Protein AF-A0A918Q338-F1 (afdb_monomer)

Structure (mmCIF, N/CA/C/O backbone):
data_AF-A0A918Q338-F1
#
_entry.id   AF-A0A918Q338-F1
#
loop_
_atom_site.group_PDB
_atom_site.id
_atom_site.type_symbol
_atom_site.label_atom_id
_atom_site.label_alt_id
_atom_site.label_comp_id
_atom_site.label_asym_id
_atom_site.label_entity_id
_atom_site.label_seq_id
_atom_site.pdbx_PDB_ins_code
_atom_site.Cartn_x
_atom_site.Cartn_y
_atom_site.Cartn_z
_atom_site.occupancy
_atom_site.B_iso_or_equiv
_atom_site.auth_seq_id
_atom_site.auth_comp_id
_atom_site.auth_asym_id
_atom_site.auth_atom_id
_atom_site.pdbx_PDB_model_num
ATOM 1 N N . MET A 1 1 ? 11.569 18.783 -35.291 1.00 53.66 1 MET A N 1
ATOM 2 C CA . MET A 1 1 ? 12.041 18.926 -33.899 1.00 53.66 1 MET A CA 1
ATOM 3 C C . MET A 1 1 ? 10.848 18.659 -33.006 1.00 53.66 1 MET A C 1
ATOM 5 O O . MET A 1 1 ? 9.873 19.393 -33.114 1.00 53.66 1 MET A O 1
ATOM 9 N N . SER A 1 2 ? 10.863 17.568 -32.243 1.00 43.00 2 SER A N 1
ATOM 10 C CA . SER A 1 2 ? 9.788 17.277 -31.288 1.00 43.00 2 SER A CA 1
ATOM 11 C C . SER A 1 2 ? 9.900 18.226 -30.091 1.00 43.00 2 SER A C 1
ATOM 13 O O . SER A 1 2 ? 11.025 18.563 -29.712 1.00 43.00 2 SER A O 1
ATOM 15 N N . PRO A 1 3 ? 8.777 18.691 -29.519 1.00 51.50 3 PRO A N 1
ATOM 16 C CA . PRO A 1 3 ? 8.812 19.555 -28.348 1.00 51.50 3 PRO A CA 1
ATOM 17 C C . PRO A 1 3 ? 9.427 18.811 -27.148 1.00 51.50 3 PRO A C 1
ATOM 19 O O . PRO A 1 3 ? 9.288 17.587 -27.060 1.00 51.50 3 PRO A O 1
ATOM 22 N N . PRO A 1 4 ? 10.102 19.525 -26.228 1.00 51.50 4 PRO A N 1
ATOM 23 C CA . PRO A 1 4 ? 10.573 18.939 -24.980 1.00 51.50 4 PRO A CA 1
ATOM 24 C C . PRO A 1 4 ? 9.367 18.415 -24.194 1.00 51.50 4 PRO A C 1
ATOM 26 O O . PRO A 1 4 ? 8.377 19.130 -24.022 1.00 51.50 4 PRO A O 1
ATOM 29 N N . GLN A 1 5 ? 9.430 17.156 -23.756 1.00 54.50 5 GLN A N 1
ATOM 30 C CA . GLN A 1 5 ? 8.424 16.625 -22.842 1.00 54.50 5 GLN A CA 1
ATOM 31 C C . GLN A 1 5 ? 8.454 17.462 -21.550 1.00 54.50 5 GLN A C 1
ATOM 33 O O . GLN A 1 5 ? 9.543 17.825 -21.094 1.00 54.50 5 GLN A O 1
ATOM 38 N N . PRO A 1 6 ? 7.291 17.804 -20.963 1.00 55.69 6 PRO A N 1
ATOM 39 C CA . PRO A 1 6 ? 7.266 18.361 -19.613 1.00 55.69 6 PRO A CA 1
ATOM 40 C C . PRO A 1 6 ? 7.991 17.386 -18.668 1.00 55.69 6 PRO A C 1
ATOM 42 O O . PRO A 1 6 ? 7.981 16.188 -18.957 1.00 55.69 6 PRO A O 1
ATOM 45 N N . PRO A 1 7 ? 8.609 17.842 -17.559 1.00 53.59 7 PRO A N 1
ATOM 46 C CA . PRO A 1 7 ? 9.099 16.937 -16.522 1.00 53.59 7 PRO A CA 1
ATOM 47 C C . PRO A 1 7 ? 7.875 16.236 -15.926 1.00 53.59 7 PRO A C 1
ATOM 49 O O . PRO A 1 7 ? 7.190 16.747 -15.044 1.00 53.59 7 PRO A O 1
ATOM 52 N N . GLY A 1 8 ? 7.509 15.127 -16.549 1.00 49.38 8 GLY A N 1
ATOM 53 C CA . GLY A 1 8 ? 6.262 14.422 -16.364 1.00 49.38 8 GLY A CA 1
ATOM 54 C C . GLY A 1 8 ? 6.626 13.014 -15.974 1.00 49.38 8 GLY A C 1
ATOM 55 O O . GLY A 1 8 ? 7.173 12.292 -16.801 1.00 49.38 8 GLY A O 1
ATOM 56 N N . LYS A 1 9 ? 6.351 12.705 -14.703 1.00 59.88 9 LYS A N 1
ATOM 57 C CA . LYS A 1 9 ? 6.369 11.386 -14.063 1.00 59.88 9 LYS A CA 1
ATOM 58 C C . LYS A 1 9 ? 6.396 10.274 -15.106 1.00 59.88 9 LYS A C 1
ATOM 60 O O . LYS A 1 9 ? 5.4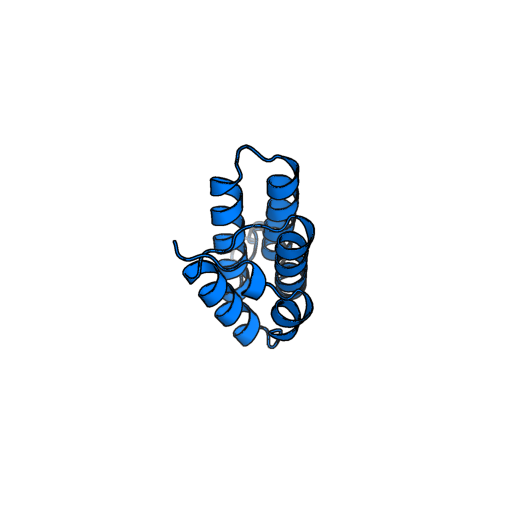24 10.116 -15.854 1.00 59.88 9 LYS A O 1
ATOM 65 N N . HIS A 1 10 ? 7.517 9.562 -15.182 1.00 61.09 10 HIS A N 1
ATOM 66 C CA . HIS A 1 10 ? 7.602 8.379 -16.018 1.00 61.09 10 HIS A CA 1
ATOM 67 C C . HIS A 1 10 ? 6.425 7.450 -15.674 1.00 61.09 10 HIS A C 1
ATOM 69 O O . HIS A 1 10 ? 5.948 7.448 -14.534 1.00 61.09 10 HIS A O 1
ATOM 75 N N . PRO A 1 11 ? 5.864 6.722 -16.655 1.00 75.94 11 PRO A N 1
ATOM 76 C CA . PRO A 1 11 ? 4.910 5.674 -16.336 1.00 75.94 11 PRO A CA 1
ATOM 77 C C . PRO A 1 11 ? 5.554 4.754 -15.301 1.00 75.94 11 PRO A C 1
ATOM 79 O O . PRO A 1 11 ? 6.672 4.299 -15.534 1.00 75.94 11 PRO A O 1
ATOM 82 N N . LEU A 1 12 ? 4.855 4.514 -14.189 1.00 82.88 12 LEU A N 1
ATOM 83 C CA . LEU A 1 12 ? 5.326 3.587 -13.164 1.00 82.88 12 LEU A CA 1
ATOM 84 C C . LEU A 1 12 ? 5.701 2.264 -13.820 1.00 82.88 12 LEU A C 1
ATOM 86 O O . LEU A 1 12 ? 4.970 1.773 -14.693 1.00 82.88 12 LEU A O 1
ATOM 90 N N . ASP A 1 13 ? 6.800 1.673 -13.367 1.00 91.81 13 ASP A N 1
ATOM 91 C CA . ASP A 1 13 ? 7.078 0.289 -13.697 1.00 91.81 13 ASP A CA 1
ATOM 92 C C . ASP A 1 13 ? 5.928 -0.615 -13.187 1.00 91.81 13 ASP A C 1
ATOM 94 O O . ASP A 1 13 ? 5.133 -0.216 -12.320 1.00 91.81 13 ASP A O 1
ATOM 98 N N . PRO A 1 14 ? 5.780 -1.831 -13.737 1.00 94.50 14 PRO A N 1
ATOM 99 C CA . PRO A 1 14 ? 4.671 -2.707 -13.377 1.00 94.50 14 PRO A CA 1
ATOM 100 C C . PRO A 1 14 ? 4.571 -3.012 -11.872 1.00 94.50 14 PRO A C 1
ATOM 102 O O . PRO A 1 14 ? 3.456 -3.042 -11.343 1.00 94.50 14 PRO A O 1
ATOM 105 N N . ALA A 1 15 ? 5.694 -3.186 -11.169 1.00 96.81 15 ALA A N 1
ATOM 106 C CA . ALA A 1 15 ? 5.701 -3.435 -9.731 1.00 96.81 15 ALA A CA 1
ATOM 107 C C . ALA A 1 15 ? 5.318 -2.166 -8.953 1.00 96.81 15 ALA A C 1
ATOM 109 O O . ALA A 1 15 ? 4.446 -2.223 -8.081 1.00 96.81 15 ALA A O 1
ATOM 110 N N . GLY A 1 16 ? 5.851 -1.004 -9.337 1.00 97.06 16 GLY A N 1
ATOM 111 C CA . GLY A 1 16 ? 5.485 0.296 -8.767 1.00 97.06 16 GLY A CA 1
ATOM 112 C C . GLY A 1 16 ? 3.989 0.595 -8.903 1.00 97.06 16 GLY A C 1
ATOM 113 O O . GLY A 1 16 ? 3.337 1.034 -7.950 1.00 97.06 16 GLY A O 1
ATOM 114 N N . ALA A 1 17 ? 3.392 0.269 -10.052 1.00 97.38 17 ALA A N 1
ATOM 115 C CA . ALA A 1 17 ? 1.954 0.411 -10.272 1.00 97.38 17 ALA A CA 1
ATOM 116 C C . ALA A 1 17 ? 1.120 -0.479 -9.330 1.00 97.38 17 ALA A C 1
ATOM 118 O O . ALA A 1 17 ? 0.088 -0.035 -8.808 1.00 97.38 17 ALA A O 1
ATOM 119 N N . ILE A 1 18 ? 1.568 -1.715 -9.086 1.00 98.31 18 ILE A N 1
ATOM 120 C CA . ILE A 1 18 ? 0.915 -2.650 -8.163 1.00 98.31 18 ILE A CA 1
ATOM 121 C C . ILE A 1 18 ? 1.005 -2.136 -6.721 1.00 98.31 18 ILE A C 1
ATOM 123 O O . ILE A 1 18 ? -0.035 -1.991 -6.069 1.00 98.31 18 ILE A O 1
ATOM 127 N N . ILE A 1 19 ? 2.209 -1.797 -6.245 1.00 98.31 19 ILE A N 1
ATOM 128 C CA . ILE A 1 19 ? 2.447 -1.310 -4.875 1.00 98.31 19 ILE A CA 1
ATOM 129 C C . ILE A 1 19 ? 1.593 -0.070 -4.604 1.00 98.31 19 ILE A C 1
ATOM 131 O O . ILE A 1 19 ? 0.847 -0.023 -3.623 1.00 98.31 19 ILE A O 1
ATOM 135 N N . ARG A 1 20 ? 1.603 0.903 -5.523 1.00 98.12 20 ARG A N 1
ATOM 136 C CA . ARG A 1 20 ? 0.787 2.118 -5.415 1.00 98.12 20 ARG A CA 1
ATOM 137 C C . ARG A 1 20 ? -0.705 1.809 -5.346 1.00 98.12 20 ARG A C 1
ATOM 139 O O . ARG A 1 20 ? -1.435 2.411 -4.556 1.00 98.12 20 ARG A O 1
ATOM 146 N N . SER A 1 21 ? -1.183 0.875 -6.169 1.00 98.31 21 SER A N 1
ATOM 147 C CA . SER A 1 21 ? -2.589 0.460 -6.180 1.00 98.31 21 SER A CA 1
ATOM 148 C C . SER A 1 21 ? -3.011 -0.187 -4.855 1.00 98.31 21 SER A C 1
ATOM 150 O O . SER A 1 21 ? -4.087 0.120 -4.324 1.00 98.31 21 SER A O 1
ATOM 152 N N . VAL A 1 22 ? -2.168 -1.058 -4.290 1.00 98.38 22 VAL A N 1
ATOM 153 C CA . VAL A 1 22 ? -2.385 -1.672 -2.971 1.00 98.38 22 VAL A CA 1
ATOM 154 C C . VAL A 1 22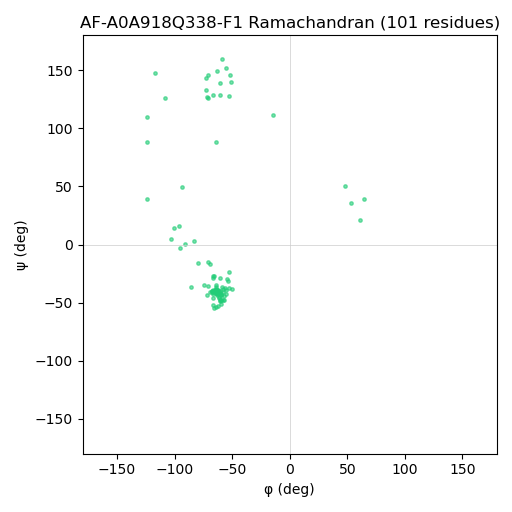 ? -2.376 -0.608 -1.872 1.00 98.38 22 VAL A C 1
ATOM 156 O O . VAL A 1 22 ? -3.379 -0.467 -1.168 1.00 98.38 22 VAL A O 1
ATOM 159 N N . ALA A 1 23 ? -1.328 0.216 -1.787 1.00 98.31 23 ALA A N 1
ATOM 160 C CA . ALA A 1 23 ? -1.214 1.280 -0.787 1.00 98.31 23 ALA A CA 1
ATOM 161 C C . ALA A 1 23 ? -2.419 2.236 -0.822 1.00 98.31 23 ALA A C 1
ATOM 163 O O . ALA A 1 23 ? -3.005 2.563 0.212 1.00 98.31 23 ALA A O 1
ATOM 164 N N . SER A 1 24 ? -2.874 2.607 -2.023 1.00 98.25 24 SER A N 1
ATOM 165 C CA . SER A 1 24 ? -4.052 3.455 -2.222 1.00 98.25 24 SER A CA 1
ATOM 166 C C . SER A 1 24 ? -5.353 2.799 -1.732 1.00 98.25 24 SER A C 1
ATOM 168 O O . SER A 1 24 ? -6.191 3.461 -1.111 1.00 98.25 24 SER A O 1
ATOM 170 N N . ARG A 1 25 ? -5.551 1.495 -1.983 1.00 97.88 25 ARG A N 1
ATOM 171 C CA . ARG A 1 25 ? -6.723 0.748 -1.483 1.00 97.88 25 ARG A CA 1
ATOM 172 C C . ARG A 1 25 ? -6.707 0.627 0.038 1.00 97.88 25 ARG A C 1
ATOM 174 O O . ARG A 1 25 ? -7.742 0.873 0.663 1.00 97.88 25 ARG A O 1
ATOM 181 N N . MET A 1 26 ? -5.550 0.334 0.626 1.00 97.69 26 MET A N 1
ATOM 182 C CA . MET A 1 26 ? -5.376 0.305 2.077 1.00 97.69 26 MET A CA 1
ATOM 183 C C . MET A 1 26 ? -5.676 1.672 2.701 1.00 97.69 26 MET A C 1
ATOM 185 O O . MET A 1 26 ? -6.473 1.757 3.636 1.00 97.69 26 MET A O 1
ATOM 189 N N . ALA A 1 27 ? -5.128 2.754 2.140 1.00 97.44 27 ALA A N 1
ATOM 190 C CA . ALA A 1 27 ? -5.343 4.112 2.634 1.00 97.44 27 ALA A CA 1
ATOM 191 C C . ALA A 1 27 ? -6.827 4.504 2.597 1.00 97.44 27 ALA A C 1
ATOM 193 O O . ALA A 1 27 ? -7.344 5.053 3.569 1.00 97.44 27 ALA A O 1
ATOM 194 N N . ARG A 1 28 ? -7.549 4.144 1.524 1.00 96.81 28 ARG A N 1
ATOM 195 C CA . ARG A 1 28 ? -9.005 4.354 1.432 1.00 96.81 28 ARG A CA 1
ATOM 196 C C . ARG A 1 28 ? -9.772 3.633 2.540 1.00 96.81 28 ARG A C 1
ATOM 198 O O . ARG A 1 28 ? -10.661 4.235 3.138 1.00 96.81 28 ARG A O 1
ATOM 205 N N . ARG A 1 29 ? -9.432 2.375 2.850 1.00 95.56 29 ARG A N 1
ATOM 206 C CA . ARG A 1 29 ? -10.061 1.646 3.971 1.00 95.56 29 ARG A CA 1
ATOM 207 C C . ARG A 1 29 ? -9.717 2.248 5.333 1.00 95.56 29 ARG A C 1
ATOM 209 O O . ARG A 1 29 ? -10.511 2.156 6.263 1.00 95.56 29 ARG A O 1
ATOM 216 N N . LEU A 1 30 ? -8.546 2.869 5.450 1.00 94.44 30 LEU A N 1
ATOM 217 C CA . LEU A 1 30 ? -8.019 3.446 6.685 1.00 94.44 30 LEU A CA 1
ATOM 218 C C . LEU A 1 30 ? -8.284 4.952 6.810 1.00 94.44 30 LEU A C 1
ATOM 220 O O . LEU A 1 30 ? -7.672 5.583 7.663 1.00 94.44 30 LEU A O 1
ATOM 224 N N . ALA A 1 31 ? -9.198 5.537 6.027 1.00 90.69 31 ALA A N 1
ATOM 225 C CA . ALA A 1 31 ? -9.412 6.990 5.959 1.00 90.69 31 ALA A CA 1
ATOM 226 C C . ALA A 1 31 ? -9.651 7.682 7.323 1.00 90.69 31 ALA A C 1
ATOM 228 O O . ALA A 1 31 ? -9.368 8.866 7.472 1.00 90.69 31 ALA A O 1
ATOM 229 N N . GLY A 1 32 ? -10.121 6.950 8.342 1.00 91.56 32 GLY A N 1
ATOM 230 C CA . GLY A 1 32 ? -10.259 7.441 9.721 1.00 91.56 32 GLY A CA 1
ATOM 231 C C . GLY A 1 32 ? -8.986 7.384 10.585 1.00 91.56 32 GLY A C 1
ATOM 232 O O . GLY A 1 32 ? -9.052 7.693 11.772 1.00 91.56 32 GLY A O 1
ATOM 233 N N . ARG A 1 33 ? -7.839 6.957 10.042 1.00 94.12 33 ARG A N 1
ATOM 234 C CA . ARG A 1 33 ? -6.563 6.756 10.753 1.00 94.12 33 ARG A CA 1
ATOM 235 C C . ARG A 1 33 ? -5.450 7.578 10.076 1.00 94.12 33 ARG A C 1
ATOM 237 O O . ARG A 1 33 ? -4.744 7.046 9.220 1.00 94.12 33 ARG A O 1
ATOM 244 N N . PRO A 1 34 ? -5.250 8.850 10.474 1.00 93.31 34 PRO A N 1
ATOM 245 C CA . PRO A 1 34 ? -4.355 9.777 9.772 1.00 93.31 34 PRO A CA 1
ATOM 246 C C . PRO A 1 34 ? -2.903 9.298 9.665 1.00 93.31 34 PRO A C 1
ATOM 248 O O . PRO A 1 34 ? -2.281 9.477 8.626 1.00 93.31 34 PRO A O 1
ATOM 251 N N . LEU A 1 35 ? -2.373 8.663 10.717 1.00 96.06 35 LEU A N 1
ATOM 252 C CA . LEU A 1 35 ? -0.979 8.210 10.751 1.00 96.06 35 LEU A CA 1
ATOM 253 C C . LEU A 1 35 ? -0.699 7.091 9.720 1.00 96.06 35 LEU A C 1
ATOM 255 O O . LEU A 1 35 ? 0.153 7.305 8.862 1.00 96.06 35 LEU A O 1
ATOM 259 N N . PRO A 1 36 ? -1.443 5.962 9.699 1.00 95.44 36 PRO A N 1
ATOM 260 C CA . PRO A 1 36 ? -1.322 4.973 8.626 1.00 95.44 36 PRO A CA 1
ATOM 261 C C . PRO A 1 36 ? -1.535 5.535 7.219 1.00 95.44 36 PRO A C 1
ATOM 263 O O . PRO A 1 36 ? -0.839 5.138 6.294 1.00 95.44 36 PRO A O 1
ATOM 266 N N . VAL A 1 37 ? -2.491 6.453 7.043 1.00 96.75 37 VAL A N 1
ATOM 267 C CA . VAL A 1 37 ? -2.757 7.068 5.733 1.00 96.75 37 VAL A CA 1
ATOM 268 C C . VAL A 1 37 ? -1.574 7.919 5.271 1.00 96.75 37 VAL A C 1
ATOM 270 O O . VAL A 1 37 ? -1.221 7.867 4.095 1.00 96.75 37 VAL A O 1
ATOM 273 N N . GLY A 1 38 ? -0.941 8.659 6.185 1.00 97.00 38 GLY A N 1
ATOM 274 C CA . GLY A 1 38 ? 0.284 9.405 5.902 1.00 97.00 38 GLY A CA 1
ATOM 275 C C . GLY A 1 38 ? 1.417 8.482 5.458 1.00 97.00 38 GLY A C 1
ATOM 276 O O . GLY A 1 38 ? 1.994 8.700 4.401 1.00 97.00 38 GLY A O 1
ATOM 277 N N . ALA A 1 39 ? 1.660 7.397 6.195 1.00 97.62 39 ALA A N 1
ATOM 278 C CA . ALA A 1 39 ? 2.708 6.435 5.855 1.00 97.62 39 ALA A CA 1
ATOM 279 C C . ALA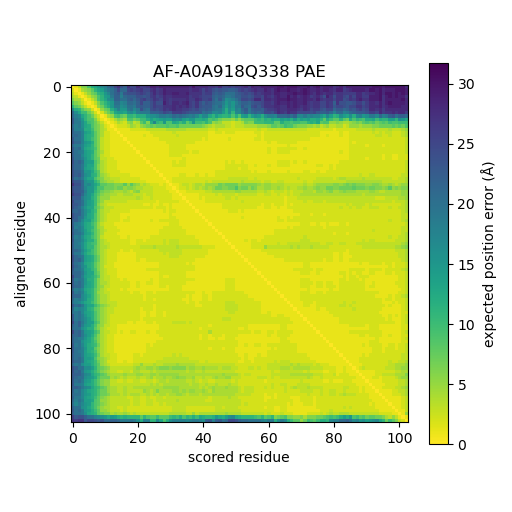 A 1 39 ? 2.464 5.735 4.502 1.00 97.62 39 ALA A C 1
ATOM 281 O O . ALA A 1 39 ? 3.364 5.626 3.676 1.00 97.62 39 ALA A O 1
ATOM 282 N N . LEU A 1 40 ? 1.218 5.340 4.215 1.00 98.06 40 LEU A N 1
ATOM 283 C CA . LEU A 1 40 ? 0.845 4.790 2.905 1.00 98.06 40 LEU A CA 1
ATOM 284 C C . LEU A 1 40 ? 0.949 5.828 1.778 1.00 98.06 40 LEU A C 1
ATOM 286 O O . LEU A 1 40 ? 1.176 5.456 0.630 1.00 98.06 40 LEU A O 1
ATOM 290 N N . SER A 1 41 ? 0.795 7.120 2.083 1.00 97.62 41 SER A N 1
ATOM 291 C CA . SER A 1 41 ? 1.050 8.192 1.114 1.00 97.62 41 SER A CA 1
ATOM 292 C C . SER A 1 41 ? 2.529 8.290 0.764 1.00 97.62 41 SER A C 1
ATOM 294 O O . SER A 1 41 ? 2.844 8.374 -0.417 1.00 97.62 41 SER A O 1
ATOM 296 N N . SER A 1 42 ? 3.425 8.157 1.744 1.00 97.56 42 SER A N 1
ATOM 297 C CA . SER A 1 42 ? 4.868 8.094 1.490 1.00 97.56 42 SER A CA 1
ATOM 298 C C . SER A 1 42 ? 5.254 6.896 0.617 1.00 97.56 42 SER A C 1
ATOM 300 O O . SER A 1 42 ? 6.024 7.063 -0.319 1.00 97.56 42 SER A O 1
ATOM 302 N N . VAL A 1 43 ? 4.646 5.718 0.815 1.00 98.19 43 VAL A N 1
ATOM 303 C CA . VAL A 1 43 ? 4.827 4.570 -0.102 1.00 98.19 43 VAL A CA 1
ATOM 304 C C . VAL A 1 43 ? 4.437 4.932 -1.540 1.00 98.19 43 VAL A C 1
ATOM 306 O O . VAL A 1 43 ? 5.155 4.608 -2.482 1.00 98.19 43 VAL A O 1
ATOM 309 N N . MET A 1 44 ? 3.304 5.618 -1.733 1.00 98.00 44 MET A N 1
ATOM 310 C CA . MET A 1 44 ? 2.888 6.059 -3.068 1.00 98.00 44 MET A CA 1
ATOM 311 C C . MET A 1 44 ? 3.873 7.078 -3.662 1.00 98.00 44 MET A C 1
ATOM 313 O O . MET A 1 44 ? 4.170 6.998 -4.850 1.00 98.00 44 MET A O 1
ATOM 317 N N . GLU A 1 45 ? 4.409 7.998 -2.860 1.00 97.31 45 GLU A N 1
ATOM 318 C CA . GLU A 1 45 ? 5.429 8.961 -3.300 1.00 97.31 45 GLU A CA 1
ATOM 319 C C . GLU A 1 45 ? 6.723 8.269 -3.747 1.00 97.31 45 GLU A C 1
ATOM 321 O O . GLU A 1 45 ? 7.246 8.626 -4.799 1.00 97.31 45 GLU A O 1
ATOM 326 N N . LEU A 1 46 ? 7.184 7.239 -3.026 1.00 97.44 46 LEU A N 1
ATOM 327 C CA . LEU A 1 46 ? 8.346 6.430 -3.424 1.00 97.44 46 LEU A CA 1
ATOM 328 C C . LEU A 1 46 ? 8.135 5.804 -4.808 1.00 97.44 46 LEU A C 1
ATOM 330 O O . LEU A 1 46 ? 8.980 5.955 -5.686 1.00 97.44 46 LEU A O 1
ATOM 334 N N . THR A 1 47 ? 6.968 5.188 -5.051 1.00 96.25 47 THR A N 1
ATOM 335 C CA . THR A 1 47 ? 6.666 4.637 -6.386 1.00 96.25 47 THR A CA 1
ATOM 336 C C . THR A 1 47 ? 6.673 5.720 -7.465 1.00 96.25 47 THR A C 1
ATOM 338 O O . THR A 1 47 ? 7.199 5.504 -8.547 1.00 96.25 47 THR A O 1
ATOM 341 N N . GLU A 1 48 ? 6.132 6.909 -7.178 1.00 93.94 48 GLU A N 1
ATOM 342 C CA . GLU A 1 48 ? 6.069 8.019 -8.139 1.00 93.94 48 GLU A CA 1
ATOM 343 C C . GLU A 1 48 ? 7.433 8.663 -8.434 1.00 93.94 48 GLU A C 1
ATOM 345 O O . GLU A 1 48 ? 7.547 9.385 -9.427 1.00 93.94 48 GLU A O 1
ATOM 350 N N . ASN A 1 49 ? 8.440 8.389 -7.601 1.00 94.44 49 ASN A N 1
ATOM 351 C CA . ASN A 1 49 ? 9.826 8.823 -7.766 1.00 94.44 49 ASN A CA 1
ATOM 352 C C . ASN A 1 49 ? 10.736 7.714 -8.330 1.00 94.44 49 ASN A C 1
ATOM 354 O O . ASN A 1 49 ? 11.954 7.848 -8.260 1.00 94.44 49 ASN A O 1
ATOM 358 N N . ASP A 1 50 ? 10.160 6.635 -8.873 1.00 93.12 50 ASP A N 1
ATOM 359 C CA . ASP A 1 50 ? 10.876 5.453 -9.375 1.00 93.12 50 ASP A CA 1
ATOM 360 C C . ASP A 1 50 ? 11.698 4.712 -8.287 1.00 93.12 50 ASP A C 1
ATOM 362 O O . ASP A 1 50 ? 12.601 3.933 -8.589 1.00 93.12 50 ASP A O 1
ATOM 366 N N . GLU A 1 51 ? 11.367 4.902 -7.003 1.00 96.31 51 GLU A N 1
ATOM 367 C CA . GLU A 1 51 ? 11.992 4.227 -5.852 1.00 96.31 51 GLU A CA 1
ATOM 368 C C . GLU A 1 51 ? 11.206 2.958 -5.466 1.00 96.31 51 GLU A C 1
ATOM 370 O O . GLU A 1 51 ? 10.830 2.742 -4.312 1.00 96.31 51 GLU A O 1
ATOM 375 N N . THR A 1 52 ? 10.913 2.111 -6.456 1.00 96.62 52 THR A N 1
ATOM 376 C CA . THR A 1 52 ? 9.980 0.978 -6.328 1.00 96.62 52 THR A CA 1
ATOM 377 C C . THR A 1 52 ? 10.446 -0.108 -5.350 1.00 96.62 52 THR A C 1
ATOM 379 O O . THR A 1 52 ? 9.631 -0.611 -4.576 1.00 96.62 52 THR A O 1
ATOM 382 N N . GLU A 1 53 ? 11.740 -0.440 -5.317 1.00 96.38 53 GLU A N 1
ATOM 383 C CA . GLU A 1 53 ? 12.299 -1.375 -4.322 1.00 96.38 53 GLU A CA 1
ATOM 384 C C . GLU A 1 53 ? 12.119 -0.836 -2.895 1.00 96.38 53 GLU A C 1
ATOM 386 O O . GLU A 1 53 ? 11.623 -1.535 -2.013 1.00 96.38 53 GLU A O 1
ATOM 391 N N . MET A 1 54 ? 12.408 0.454 -2.689 1.00 97.50 54 MET A N 1
ATOM 392 C CA . MET A 1 54 ? 12.202 1.112 -1.397 1.00 97.50 54 MET A CA 1
ATOM 393 C C . MET A 1 54 ? 10.719 1.151 -1.015 1.00 97.50 54 MET A C 1
ATOM 395 O O . MET A 1 54 ? 10.376 0.988 0.154 1.00 97.50 54 MET A O 1
ATOM 399 N N . ALA A 1 55 ? 9.825 1.332 -1.989 1.00 98.19 55 ALA A N 1
ATOM 400 C CA . ALA A 1 55 ? 8.387 1.283 -1.756 1.00 98.19 55 ALA A CA 1
ATOM 401 C C . ALA A 1 55 ? 7.913 -0.110 -1.304 1.00 98.19 55 ALA A C 1
ATOM 403 O O . ALA A 1 55 ? 6.996 -0.192 -0.482 1.00 98.19 55 ALA A O 1
ATOM 404 N N . MET A 1 56 ? 8.527 -1.191 -1.807 1.00 98.25 56 MET A N 1
ATOM 405 C CA . MET A 1 56 ? 8.237 -2.563 -1.370 1.00 98.25 56 MET A CA 1
ATOM 406 C C . MET A 1 56 ? 8.676 -2.797 0.082 1.00 98.25 56 MET A C 1
ATOM 408 O O . MET A 1 56 ? 7.897 -3.304 0.893 1.00 98.25 56 MET A O 1
ATOM 412 N N . ASP A 1 57 ? 9.883 -2.364 0.440 1.00 97.75 57 ASP A N 1
ATOM 413 C CA . ASP A 1 57 ? 10.357 -2.423 1.826 1.00 97.75 57 ASP A CA 1
ATOM 414 C C . ASP A 1 57 ? 9.452 -1.619 2.761 1.00 97.75 57 ASP A C 1
ATOM 416 O O . ASP A 1 57 ? 9.028 -2.090 3.823 1.00 97.75 57 ASP A O 1
ATOM 420 N N . GLU A 1 58 ? 9.138 -0.387 2.361 1.00 98.12 58 GLU A N 1
ATOM 421 C CA . GLU A 1 58 ? 8.383 0.537 3.193 1.00 98.12 58 GLU A CA 1
ATOM 422 C C . GLU A 1 58 ? 6.946 0.058 3.393 1.00 98.12 58 GLU A C 1
ATOM 424 O O . GLU A 1 58 ? 6.442 0.111 4.516 1.00 98.12 58 GLU A O 1
ATOM 429 N N . ILE A 1 59 ? 6.278 -0.484 2.366 1.00 98.25 59 ILE A N 1
ATOM 430 C CA . ILE A 1 59 ? 4.916 -0.997 2.554 1.00 98.25 59 ILE A CA 1
ATOM 431 C C . ILE A 1 59 ? 4.886 -2.184 3.525 1.00 98.25 59 ILE A C 1
ATOM 433 O O . ILE A 1 59 ? 3.988 -2.239 4.371 1.00 98.25 59 ILE A O 1
ATOM 437 N N . GLY A 1 60 ? 5.886 -3.075 3.479 1.00 97.94 60 GLY A N 1
ATOM 438 C CA . GLY A 1 60 ? 6.039 -4.163 4.448 1.00 97.94 60 GLY A CA 1
ATOM 439 C C . GLY A 1 60 ? 6.189 -3.639 5.880 1.00 97.94 60 GLY A C 1
ATOM 440 O O . GLY A 1 60 ? 5.445 -4.043 6.780 1.00 97.94 60 GLY A O 1
ATOM 441 N N . ARG A 1 61 ? 7.070 -2.651 6.083 1.00 97.81 61 ARG A N 1
ATOM 442 C CA . ARG A 1 61 ? 7.287 -2.006 7.392 1.00 97.81 61 ARG A CA 1
ATOM 443 C C . ARG A 1 61 ? 6.051 -1.277 7.904 1.00 97.81 61 ARG A C 1
ATOM 445 O O . ARG A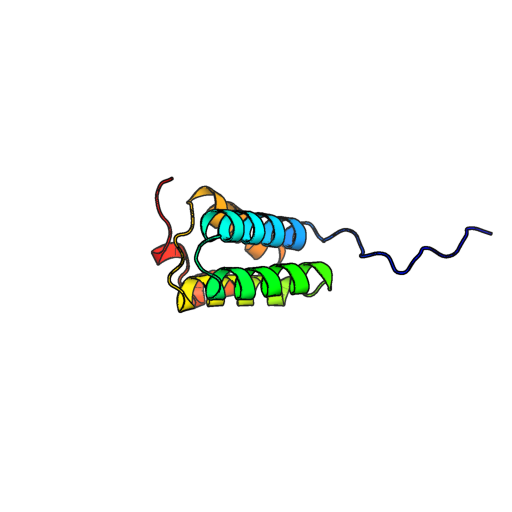 1 61 ? 5.725 -1.373 9.086 1.00 97.81 61 ARG A O 1
ATOM 452 N N . VAL A 1 62 ? 5.335 -0.564 7.038 1.00 98.12 62 VAL A N 1
ATOM 453 C CA . VAL A 1 62 ? 4.097 0.147 7.392 1.00 98.12 62 VAL A CA 1
ATOM 454 C C . VAL A 1 62 ? 3.015 -0.837 7.834 1.00 98.12 62 VAL A C 1
ATOM 456 O O . VAL A 1 62 ? 2.330 -0.590 8.835 1.00 98.12 62 VAL A O 1
ATOM 459 N N . ILE A 1 63 ? 2.873 -1.965 7.131 1.00 98.19 63 ILE A N 1
ATOM 460 C CA . ILE A 1 63 ? 1.956 -3.041 7.518 1.00 98.19 63 ILE A CA 1
ATOM 461 C C . ILE A 1 63 ? 2.322 -3.580 8.900 1.00 98.19 63 ILE A C 1
ATOM 463 O O . ILE A 1 63 ? 1.449 -3.637 9.770 1.00 98.19 63 ILE A O 1
ATOM 467 N N . GLU A 1 64 ? 3.589 -3.933 9.118 1.00 97.88 64 GLU A N 1
ATOM 468 C CA . GLU A 1 64 ? 4.061 -4.502 10.380 1.00 97.88 64 GLU A CA 1
ATOM 469 C C . GLU A 1 64 ? 3.878 -3.525 11.551 1.00 97.88 64 GLU A C 1
ATOM 471 O O . GLU A 1 64 ? 3.242 -3.857 12.559 1.00 97.88 64 GLU A O 1
ATOM 476 N N . TYR A 1 65 ? 4.386 -2.300 11.403 1.00 97.50 65 TYR A N 1
ATOM 477 C CA . TYR A 1 65 ? 4.419 -1.290 12.458 1.00 97.50 65 TYR A CA 1
ATOM 478 C C . TYR A 1 65 ? 3.014 -0.912 12.935 1.00 97.50 65 TYR A C 1
ATOM 480 O O . TYR A 1 65 ? 2.738 -0.876 14.138 1.00 97.50 65 TYR A O 1
ATOM 488 N N . TYR A 1 66 ? 2.091 -0.668 12.000 1.00 97.06 66 TYR A N 1
ATOM 489 C CA . TYR A 1 66 ? 0.712 -0.298 12.330 1.00 97.06 66 TYR A CA 1
ATOM 490 C C . TYR A 1 66 ? -0.237 -1.495 12.457 1.00 97.06 66 TYR A C 1
ATOM 492 O O . TYR A 1 66 ? -1.431 -1.284 12.727 1.00 97.06 66 TYR A O 1
ATOM 500 N N . ARG A 1 67 ? 0.277 -2.720 12.267 1.00 96.81 67 ARG A N 1
ATOM 501 C CA . ARG A 1 67 ? -0.476 -3.983 12.230 1.00 96.81 67 ARG A CA 1
ATOM 502 C C . ARG A 1 67 ? -1.696 -3.881 11.318 1.00 96.81 67 ARG A C 1
ATOM 504 O O . ARG A 1 67 ? -2.831 -4.115 11.741 1.00 96.81 67 ARG A O 1
ATOM 511 N N . LEU A 1 68 ? -1.476 -3.400 10.097 1.00 96.81 68 LEU A N 1
ATOM 512 C CA . LEU A 1 68 ? -2.564 -3.134 9.161 1.00 96.81 68 LEU A CA 1
ATOM 513 C C . LEU A 1 68 ? -3.133 -4.450 8.628 1.00 96.81 68 LEU A C 1
ATOM 515 O O . LEU A 1 68 ? -2.359 -5.298 8.198 1.00 96.81 68 LEU A O 1
ATOM 519 N N . PRO A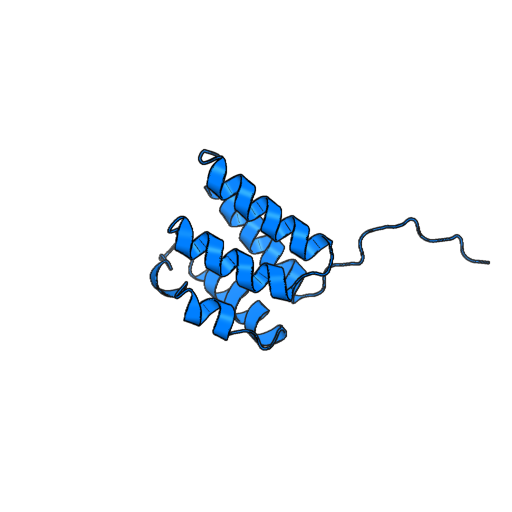 1 69 ? -4.465 -4.621 8.601 1.00 96.44 69 PRO A N 1
ATOM 520 C CA . PRO A 1 69 ? -5.059 -5.782 7.958 1.00 96.44 69 PRO A CA 1
ATOM 521 C C . PRO A 1 69 ? -4.810 -5.723 6.447 1.00 96.44 69 PRO A C 1
ATOM 523 O O . PRO A 1 69 ? -5.127 -4.718 5.796 1.00 96.44 69 PRO A O 1
ATOM 526 N N . VAL A 1 70 ? -4.283 -6.817 5.903 1.00 97.12 70 VAL A N 1
ATOM 527 C CA . VAL A 1 70 ? -4.002 -6.983 4.473 1.00 97.12 70 VAL A CA 1
ATOM 528 C C . VAL A 1 70 ? -5.003 -7.973 3.902 1.00 97.12 70 VAL A C 1
ATOM 530 O O . VAL A 1 70 ? -5.152 -9.078 4.417 1.00 97.12 70 VAL A O 1
ATOM 533 N N . LEU A 1 71 ? -5.726 -7.603 2.847 1.00 97.50 71 LEU A N 1
ATOM 534 C CA . LEU A 1 71 ? -6.625 -8.559 2.202 1.00 97.50 71 LEU A CA 1
ATOM 535 C C . LEU A 1 71 ? -5.804 -9.609 1.449 1.00 97.50 71 LEU A C 1
ATOM 537 O O . LEU A 1 71 ? -4.787 -9.279 0.841 1.00 97.50 71 LEU A O 1
ATO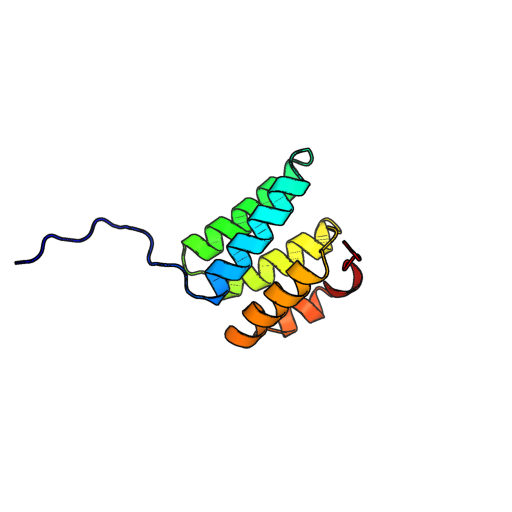M 541 N N . ARG A 1 72 ? -6.272 -10.861 1.398 1.00 96.50 72 ARG A N 1
ATOM 542 C CA . ARG A 1 72 ? -5.589 -11.942 0.656 1.00 96.50 72 ARG A CA 1
ATOM 543 C C . ARG A 1 72 ? -5.238 -11.567 -0.793 1.00 96.50 72 ARG A C 1
ATOM 545 O O . ARG A 1 72 ? -4.160 -11.911 -1.265 1.00 96.50 72 ARG A O 1
ATOM 552 N N . ALA A 1 73 ? -6.123 -10.839 -1.478 1.00 96.62 73 ALA A N 1
ATOM 553 C CA . ALA A 1 73 ? -5.870 -10.345 -2.832 1.00 96.62 73 ALA A CA 1
ATOM 554 C C . ALA A 1 73 ? -4.725 -9.316 -2.884 1.00 96.62 73 ALA A C 1
ATOM 556 O O . ALA A 1 73 ? -3.885 -9.395 -3.771 1.00 96.62 73 ALA A O 1
ATOM 557 N N . GLU A 1 74 ? -4.657 -8.404 -1.912 1.00 97.88 74 GLU A N 1
ATOM 558 C CA . GLU A 1 74 ? -3.582 -7.408 -1.819 1.00 97.88 74 GLU A CA 1
ATOM 559 C C . GLU A 1 74 ? -2.244 -8.067 -1.509 1.00 97.88 74 GLU A C 1
ATOM 561 O O . GLU A 1 74 ? -1.236 -7.710 -2.102 1.00 97.88 74 GLU A O 1
ATOM 566 N N . TYR A 1 75 ? -2.235 -9.067 -0.626 1.00 97.81 75 TYR A N 1
ATOM 567 C CA . TYR A 1 75 ? -1.024 -9.829 -0.350 1.00 97.81 75 TYR A CA 1
ATOM 568 C C . TYR A 1 75 ? -0.529 -10.582 -1.591 1.00 97.81 75 TYR A C 1
ATOM 570 O O . TYR A 1 75 ? 0.659 -10.553 -1.887 1.00 97.81 75 TYR A O 1
ATOM 578 N N . GLY A 1 76 ? -1.433 -11.195 -2.363 1.00 97.81 76 GLY A N 1
ATOM 579 C CA . GLY A 1 76 ? -1.076 -11.838 -3.631 1.00 97.81 76 GLY A CA 1
ATOM 580 C C . GLY A 1 76 ? -0.507 -10.861 -4.665 1.00 97.81 76 GLY A C 1
ATOM 581 O O . GLY A 1 76 ? 0.453 -11.184 -5.357 1.00 97.81 76 GLY A O 1
ATOM 582 N N . GLU A 1 77 ? -1.057 -9.651 -4.745 1.00 98.31 77 GLU A N 1
ATOM 583 C CA . GLU A 1 77 ? -0.521 -8.589 -5.600 1.00 98.31 77 GLU A CA 1
ATOM 584 C C . GLU A 1 77 ? 0.860 -8.112 -5.119 1.00 98.31 77 GLU A C 1
ATOM 586 O O . GLU A 1 77 ? 1.756 -7.928 -5.939 1.00 98.31 77 GLU A O 1
ATOM 591 N N . LEU A 1 78 ? 1.069 -7.964 -3.807 1.00 98.12 78 LEU A N 1
ATOM 592 C CA . LEU A 1 78 ? 2.379 -7.616 -3.251 1.00 98.12 78 LEU A CA 1
ATOM 593 C C . LEU A 1 78 ? 3.419 -8.709 -3.504 1.00 98.12 78 LEU A C 1
ATOM 595 O O . LEU A 1 78 ? 4.533 -8.380 -3.889 1.00 98.12 78 LEU A O 1
ATOM 599 N N . LEU A 1 79 ? 3.058 -9.989 -3.381 1.00 98.19 79 LEU A N 1
ATOM 600 C CA . LEU A 1 79 ? 3.947 -11.097 -3.749 1.00 98.19 79 LEU A CA 1
ATOM 601 C C . LEU A 1 79 ? 4.352 -11.031 -5.225 1.00 98.19 79 LEU A C 1
ATOM 603 O O . LEU A 1 79 ? 5.526 -11.181 -5.540 1.00 98.19 79 LEU A O 1
ATOM 607 N N . LEU A 1 80 ? 3.401 -10.750 -6.120 1.00 98.19 80 LEU A N 1
ATOM 608 C CA . LEU A 1 80 ? 3.680 -10.602 -7.550 1.00 98.19 80 LEU A CA 1
ATOM 609 C C . LEU A 1 80 ? 4.610 -9.413 -7.841 1.00 98.19 80 LEU A C 1
ATOM 611 O O . LEU A 1 80 ? 5.448 -9.489 -8.738 1.00 98.19 80 LEU A O 1
ATOM 615 N N . ALA A 1 81 ? 4.444 -8.297 -7.132 1.00 97.94 81 ALA A N 1
ATOM 616 C CA . ALA A 1 81 ? 5.337 -7.150 -7.264 1.00 97.94 81 ALA A CA 1
ATOM 617 C C . ALA A 1 81 ? 6.732 -7.454 -6.695 1.00 97.94 81 ALA A C 1
ATOM 619 O O . ALA A 1 81 ? 7.723 -7.109 -7.326 1.00 97.94 81 ALA A O 1
ATOM 620 N N . ALA A 1 82 ? 6.815 -8.147 -5.559 1.00 97.44 82 ALA A N 1
ATOM 621 C CA . ALA A 1 82 ? 8.078 -8.533 -4.935 1.00 97.44 82 ALA A CA 1
ATOM 622 C C . ALA A 1 82 ? 8.852 -9.541 -5.794 1.00 97.44 82 ALA A C 1
ATOM 624 O O . ALA A 1 82 ? 10.056 -9.413 -5.956 1.00 97.44 82 ALA A O 1
ATOM 625 N N . GLU A 1 83 ? 8.167 -10.493 -6.431 1.00 97.62 83 GLU A N 1
ATOM 626 C CA . GLU A 1 83 ? 8.787 -11.428 -7.378 1.00 97.62 83 GLU A CA 1
ATOM 627 C C . GLU A 1 83 ? 9.373 -10.706 -8.605 1.00 97.62 83 GLU A C 1
ATOM 629 O O . GLU A 1 83 ? 10.465 -11.040 -9.054 1.00 97.62 83 GLU A O 1
ATOM 634 N N . GLN A 1 84 ? 8.692 -9.677 -9.125 1.00 97.31 84 GLN A N 1
ATOM 635 C CA . GLN A 1 84 ? 9.209 -8.865 -10.239 1.00 97.31 84 GLN A CA 1
ATOM 636 C C . GLN A 1 84 ? 10.454 -8.050 -9.874 1.00 97.31 84 GLN A C 1
ATOM 638 O O . GLN A 1 84 ? 11.241 -7.722 -10.762 1.00 97.31 84 GLN A O 1
ATOM 643 N N . LEU A 1 85 ? 10.603 -7.713 -8.595 1.00 96.31 85 LEU A N 1
ATOM 644 C CA . LEU A 1 85 ? 11.722 -6.950 -8.049 1.00 96.31 85 LEU A CA 1
ATOM 645 C C . LEU A 1 85 ? 12.830 -7.846 -7.475 1.00 96.31 85 LEU A C 1
ATOM 647 O O . LEU A 1 85 ? 13.838 -7.320 -7.023 1.00 96.31 85 LEU A O 1
ATOM 651 N N . ASP A 1 86 ? 12.644 -9.172 -7.474 1.00 95.69 86 ASP A N 1
ATOM 652 C CA . ASP A 1 86 ? 13.503 -10.125 -6.752 1.00 95.69 86 ASP A CA 1
ATOM 653 C C . ASP A 1 86 ? 13.655 -9.774 -5.251 1.00 95.69 86 ASP A C 1
ATOM 655 O O . ASP A 1 86 ? 14.710 -9.967 -4.656 1.00 95.69 86 ASP A O 1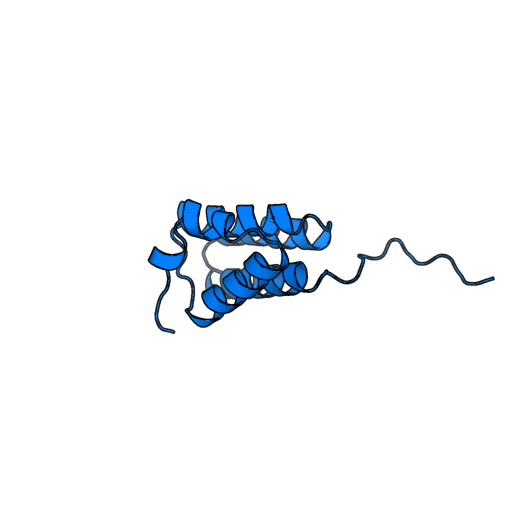
ATOM 659 N N . SER A 1 87 ? 12.584 -9.246 -4.637 1.00 94.19 87 SER A N 1
ATOM 660 C CA . SER A 1 87 ? 12.548 -8.703 -3.266 1.00 94.19 87 SER A CA 1
ATOM 661 C C . SER A 1 87 ? 11.480 -9.355 -2.376 1.00 94.19 87 SER A C 1
ATOM 663 O O . SER A 1 87 ? 10.772 -8.718 -1.591 1.00 94.19 87 SER A O 1
ATOM 665 N N . LEU A 1 88 ? 11.300 -10.673 -2.514 1.00 95.12 88 LEU A N 1
ATOM 666 C CA . LEU A 1 88 ? 10.368 -11.433 -1.666 1.00 95.12 88 LEU A CA 1
ATOM 667 C C . LEU A 1 88 ? 10.733 -11.362 -0.174 1.00 95.12 88 LEU A C 1
ATOM 669 O O . LEU A 1 88 ? 9.843 -11.435 0.678 1.00 95.12 88 LEU A O 1
ATOM 673 N N . ASP A 1 89 ? 12.019 -11.193 0.127 1.00 92.81 89 ASP A N 1
ATOM 674 C CA . ASP A 1 89 ? 12.560 -11.024 1.473 1.00 92.81 89 ASP A CA 1
ATOM 675 C C . ASP A 1 89 ? 11.965 -9.809 2.196 1.00 92.81 89 ASP A C 1
ATOM 677 O O . ASP A 1 89 ? 11.610 -9.925 3.370 1.00 92.81 89 ASP A O 1
ATOM 681 N N . SER A 1 90 ? 11.703 -8.702 1.492 1.00 90.44 90 SER A N 1
ATOM 682 C CA . SER A 1 90 ? 11.039 -7.510 2.043 1.00 90.44 90 SER A CA 1
ATOM 683 C C . SER A 1 90 ? 9.711 -7.830 2.746 1.00 90.44 90 SER A C 1
ATOM 685 O O . SER A 1 90 ? 9.377 -7.249 3.787 1.00 90.44 90 SE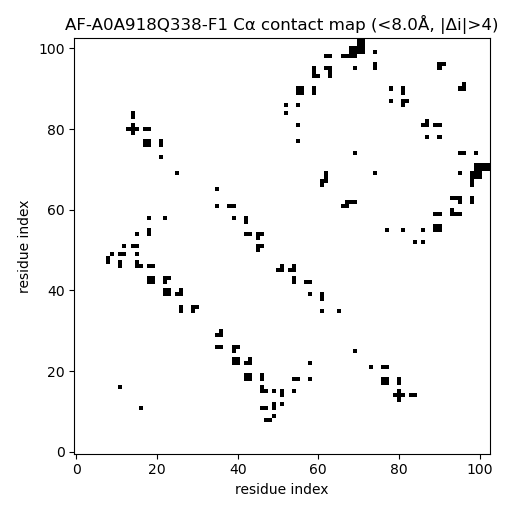R A O 1
ATOM 687 N N . LEU A 1 91 ? 8.941 -8.779 2.202 1.00 92.94 91 LEU A N 1
ATOM 688 C CA . LEU A 1 91 ? 7.654 -9.199 2.763 1.00 92.94 91 LEU A CA 1
ATOM 689 C C . LEU A 1 91 ? 7.803 -10.283 3.833 1.00 92.94 91 LEU A C 1
ATOM 691 O O . LEU A 1 91 ? 7.050 -10.270 4.811 1.00 92.94 91 LEU A O 1
ATOM 695 N N . THR A 1 92 ? 8.742 -11.220 3.667 1.00 93.56 92 THR A N 1
ATOM 696 C CA . THR A 1 92 ? 8.940 -12.306 4.641 1.00 93.56 92 THR A CA 1
ATOM 697 C C . THR A 1 92 ? 9.620 -11.826 5.917 1.00 93.56 92 THR A C 1
ATOM 699 O O . THR A 1 92 ? 9.263 -12.287 7.000 1.00 93.56 92 THR A O 1
ATOM 702 N N . ASP A 1 93 ? 10.543 -10.870 5.820 1.00 94.12 93 ASP A N 1
ATOM 703 C CA . ASP A 1 93 ? 11.280 -10.339 6.971 1.00 94.12 93 ASP A CA 1
ATOM 704 C C . ASP A 1 93 ? 10.386 -9.478 7.868 1.00 94.12 93 ASP A C 1
ATOM 706 O O . ASP A 1 93 ? 10.476 -9.533 9.096 1.00 94.12 93 ASP A O 1
ATOM 710 N N . THR A 1 94 ? 9.458 -8.737 7.261 1.00 93.50 94 THR A N 1
ATOM 711 C CA . THR A 1 94 ? 8.417 -7.970 7.970 1.00 93.50 94 THR A CA 1
ATOM 712 C C . THR A 1 94 ? 7.254 -8.861 8.427 1.00 93.50 94 THR A C 1
ATOM 714 O O . THR A 1 94 ? 6.466 -8.499 9.308 1.00 93.50 94 THR A O 1
ATOM 717 N N . GLY A 1 95 ? 7.159 -10.070 7.866 1.00 94.38 95 GLY A N 1
ATOM 718 C CA . GLY A 1 95 ? 6.173 -11.084 8.205 1.00 94.38 95 GLY A CA 1
ATOM 719 C C . GLY A 1 95 ? 4.742 -10.676 7.879 1.00 94.38 95 GLY A C 1
ATOM 720 O O . GLY A 1 95 ? 3.834 -10.930 8.676 1.00 94.38 95 GLY A O 1
ATOM 721 N N . VAL A 1 96 ? 4.542 -9.996 6.746 1.00 94.88 96 VAL A N 1
ATOM 722 C CA . VAL A 1 96 ? 3.245 -9.455 6.308 1.00 94.88 96 VAL A CA 1
ATOM 723 C C . VAL A 1 96 ? 2.140 -10.518 6.286 1.00 94.88 96 VAL A C 1
ATOM 725 O O . VAL A 1 96 ? 0.982 -10.207 6.580 1.00 94.88 96 VAL A O 1
ATOM 728 N N . GLU A 1 97 ? 2.478 -11.782 6.019 1.00 95.94 97 GLU A N 1
ATOM 729 C CA . GLU A 1 97 ? 1.546 -12.913 5.972 1.00 95.94 97 GLU A CA 1
ATOM 730 C C . GLU A 1 97 ? 0.716 -13.070 7.254 1.00 95.94 97 GLU A C 1
ATOM 732 O O . GLU A 1 97 ? -0.440 -13.493 7.197 1.00 95.94 97 GLU A O 1
ATOM 737 N N . ARG A 1 98 ? 1.260 -12.670 8.413 1.00 97.19 98 ARG A N 1
ATOM 738 C CA . ARG A 1 98 ? 0.565 -12.762 9.709 1.00 97.19 98 ARG A CA 1
ATOM 739 C C . ARG A 1 98 ? -0.614 -11.792 9.841 1.00 97.19 98 ARG A C 1
ATOM 741 O O . ARG A 1 98 ? -1.435 -11.955 10.741 1.00 97.19 98 ARG A O 1
ATOM 748 N N . PHE A 1 99 ? -0.677 -10.771 8.986 1.00 97.06 99 PHE A N 1
ATOM 749 C CA . PHE A 1 99 ? -1.736 -9.758 8.972 1.00 97.06 99 PHE A CA 1
ATOM 750 C C . PHE A 1 99 ? -2.755 -9.980 7.850 1.00 97.06 99 PHE A C 1
ATOM 752 O O . PHE A 1 99 ? -3.654 -9.152 7.661 1.00 97.06 99 PHE A O 1
ATOM 759 N N . VAL A 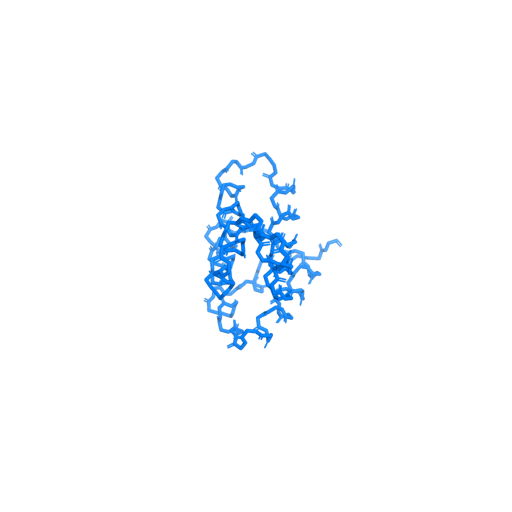1 100 ? -2.622 -11.082 7.106 1.00 97.31 100 VAL A N 1
ATOM 760 C CA . VAL A 1 100 ? -3.546 -11.425 6.030 1.00 97.31 100 VAL A CA 1
ATOM 761 C C . VAL A 1 100 ? -4.886 -11.851 6.615 1.00 97.31 100 VAL A C 1
ATOM 763 O O . VAL A 1 100 ? -4.964 -12.751 7.450 1.00 97.31 100 VAL A O 1
ATOM 766 N N . VAL A 1 101 ? -5.951 -11.206 6.150 1.00 95.88 101 VAL A N 1
ATOM 767 C CA . VAL A 1 101 ? -7.332 -11.517 6.514 1.00 95.88 101 VAL A CA 1
ATOM 768 C C . VAL A 1 101 ? -8.115 -11.963 5.283 1.00 95.88 101 VAL A C 1
ATOM 770 O O . VAL A 1 101 ? -7.867 -11.507 4.159 1.00 95.88 101 VAL A O 1
ATOM 773 N N . ASP A 1 102 ? -9.070 -12.864 5.502 1.00 86.38 102 ASP A N 1
ATOM 774 C CA . ASP A 1 102 ? -10.061 -13.194 4.484 1.00 86.38 102 ASP A CA 1
ATOM 775 C C . ASP A 1 102 ? -11.023 -12.003 4.347 1.00 86.38 102 ASP A C 1
ATOM 777 O O . ASP A 1 102 ? -11.513 -11.468 5.345 1.00 86.38 102 ASP A O 1
ATOM 781 N N . GLY A 1 103 ? -11.181 -11.528 3.109 1.00 63.88 103 GLY A N 1
ATOM 782 C CA . GLY A 1 103 ? -12.017 -10.377 2.756 1.00 63.88 103 GLY A CA 1
ATOM 783 C C . GLY A 1 103 ? -13.469 -10.747 2.515 1.00 63.88 103 GLY A C 1
ATOM 784 O O . GLY A 1 103 ? -13.721 -11.902 2.104 1.00 63.88 103 GLY A O 1
#

Organism: NCBI:txid68221

Mean predicted aligned error: 5.38 Å

Sequence (103 aa):
MSPPQPPGKHPLDPAGAIIRSVASRMARRLAGRPLPVGALSSVMELTENDETEMAMDEIGRVIEYYRLPVLRAEYGELLLAAEQLDSLDSLTDTGVERFVVDG

Foldseek 3Di:
DDDDDDPDQDPFDPLLVLLLVLLVVLLVVCVVPVVLVVQSVVLNVCRSVVVRLVSLLSVLVSCLVVVRAHEPVSVVSSCVSCVVVVNNVSNVVSVNVVRYDHD

pLDDT: mean 91.56, std 13.37, range [43.0, 98.38]

Radius of gyration: 14.35 Å; Cα contacts (8 Å, |Δi|>4): 130; chains: 1; bounding box: 26×33×46 Å

Solvent-accessible surface area (backbone atoms only — not comparable to full-atom values): 5689 Å² total; per-residue (Å²): 134,82,78,82,77,70,100,59,73,72,81,58,52,76,39,24,48,46,52,35,51,44,36,51,52,52,29,63,78,36,69,91,39,66,66,65,34,52,54,33,46,51,33,37,50,28,20,67,68,74,36,36,71,60,21,48,41,46,48,20,47,52,33,48,77,70,64,43,81,34,40,54,68,50,50,54,48,48,51,55,26,20,59,77,67,76,39,55,59,40,41,60,77,45,42,48,75,81,36,51,38,91,121

Secondary structure (DSSP, 8-state):
-PPPPPS--PPPPHHHHHHHHHHHHHHHHTTT-HHHHHHHHHHHHHHHTT-HHHHHHHHHHHHHHHT--EEHHHHHHHHHHHHHTT-HHHHHHHTGGGGEE--